Protein AF-A0A257L7M9-F1 (afdb_monomer_lite)

Radius of gyration: 22.01 Å; chains: 1; bounding box: 56×18×56 Å

pLDDT: mean 90.09, std 10.11, range [61.16, 98.56]

Foldseek 3Di:
DVVVVVVVVVVVVVVVVDPVDQDEAEAEFAACQPPQQVSQQVVVVVCVVPVPHDYHYHYDHNRCQLVDPCRAYPVRHHSHND

Secondary structure (DSSP, 8-state):
-HHHHHHHHHHHHHHTT----PPEEEEEEEEHHHHHHHHHHHHHHHHHH-TT-EEEEEEEEETTGGGSTT-B-TTS-B----

Structure (mmCIF, N/CA/C/O backbone):
data_AF-A0A257L7M9-F1
#
_entry.id   AF-A0A257L7M9-F1
#
loop_
_atom_site.group_PDB
_atom_site.id
_atom_site.type_symbol
_atom_site.label_atom_id
_atom_site.label_alt_id
_atom_site.label_comp_id
_atom_site.label_asym_id
_atom_site.label_entity_id
_atom_site.label_seq_id
_atom_site.pdbx_PDB_ins_code
_atom_site.Cartn_x
_atom_site.Cartn_y
_atom_site.Cartn_z
_atom_site.occupancy
_atom_site.B_iso_or_equiv
_atom_site.auth_seq_id
_atom_site.auth_comp_id
_atom_site.auth_asym_id
_atom_site.auth_atom_id
_atom_site.pdbx_PDB_model_num
ATOM 1 N N . MET A 1 1 ? 40.038 -6.297 -39.257 1.00 61.78 1 MET A N 1
ATOM 2 C CA . MET A 1 1 ? 39.747 -5.146 -38.365 1.00 61.78 1 MET A CA 1
ATOM 3 C C . MET A 1 1 ? 38.287 -4.692 -38.436 1.00 61.78 1 MET A C 1
ATOM 5 O O . MET A 1 1 ? 37.653 -4.655 -37.394 1.00 61.78 1 MET A O 1
ATOM 9 N N . ARG A 1 2 ? 37.698 -4.455 -39.620 1.00 75.62 2 ARG A N 1
ATOM 10 C CA . ARG A 1 2 ? 36.304 -3.965 -39.767 1.00 75.62 2 ARG A CA 1
ATOM 11 C C . ARG A 1 2 ? 35.217 -4.827 -39.099 1.00 75.62 2 ARG A C 1
ATOM 13 O O . ARG A 1 2 ? 34.395 -4.284 -38.376 1.00 75.62 2 ARG A O 1
ATOM 20 N N . ALA A 1 3 ? 35.262 -6.153 -39.256 1.00 80.31 3 ALA A N 1
ATOM 21 C CA . ALA A 1 3 ? 34.281 -7.051 -38.630 1.00 80.31 3 ALA A CA 1
ATOM 22 C C . ALA A 1 3 ? 34.347 -7.035 -37.091 1.00 80.31 3 ALA A C 1
ATOM 24 O O . ALA A 1 3 ? 33.322 -7.102 -36.424 1.00 80.31 3 ALA A O 1
ATOM 25 N N . ARG A 1 4 ? 35.552 -6.881 -36.524 1.00 82.25 4 ARG A N 1
ATOM 26 C CA . ARG A 1 4 ? 35.757 -6.855 -35.070 1.00 82.25 4 ARG A CA 1
ATOM 27 C C . ARG A 1 4 ? 35.138 -5.602 -34.457 1.00 82.25 4 ARG A C 1
ATOM 29 O O . ARG A 1 4 ? 34.414 -5.712 -33.481 1.00 82.25 4 ARG A O 1
ATOM 36 N N . HIS A 1 5 ? 35.351 -4.445 -35.084 1.00 85.19 5 HIS A N 1
ATOM 37 C CA . HIS A 1 5 ? 34.725 -3.192 -34.658 1.00 85.19 5 HIS A CA 1
ATOM 38 C C . HIS A 1 5 ? 33.202 -3.223 -34.819 1.00 85.19 5 HIS A C 1
ATOM 40 O O . HIS A 1 5 ? 32.504 -2.764 -33.928 1.00 85.19 5 HIS A O 1
ATOM 46 N N . PHE A 1 6 ? 32.687 -3.829 -35.894 1.00 91.75 6 PHE A N 1
ATOM 47 C CA . PHE A 1 6 ? 31.243 -3.962 -36.109 1.00 91.75 6 PHE A CA 1
ATOM 48 C C . PHE A 1 6 ? 30.569 -4.819 -35.027 1.00 91.75 6 PHE A C 1
ATOM 50 O O . PHE A 1 6 ? 29.543 -4.430 -34.477 1.00 91.75 6 PHE A O 1
ATOM 57 N N . ILE A 1 7 ? 31.187 -5.946 -34.660 1.00 93.25 7 ILE A N 1
ATOM 58 C CA . ILE A 1 7 ? 30.718 -6.798 -33.559 1.00 93.25 7 ILE A CA 1
ATOM 59 C C . ILE A 1 7 ?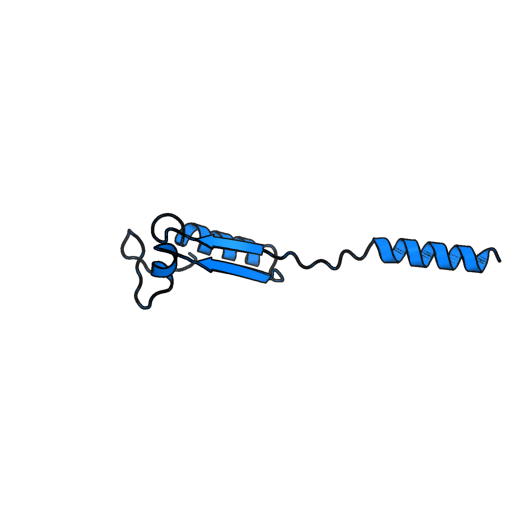 30.775 -6.038 -32.230 1.00 93.25 7 ILE A C 1
ATOM 61 O O . ILE A 1 7 ? 29.814 -6.070 -31.468 1.00 93.25 7 ILE A O 1
ATOM 65 N N . THR A 1 8 ? 31.865 -5.313 -31.956 1.00 91.75 8 THR A N 1
ATOM 66 C CA . THR A 1 8 ? 31.981 -4.507 -30.731 1.00 91.75 8 THR A CA 1
ATOM 67 C C . THR A 1 8 ? 30.896 -3.430 -30.651 1.00 91.75 8 THR A C 1
ATOM 69 O O . THR A 1 8 ? 30.283 -3.270 -29.600 1.00 91.75 8 THR A O 1
ATOM 72 N N . SER A 1 9 ? 30.609 -2.733 -31.753 1.00 90.19 9 SER A N 1
ATOM 73 C CA . SER A 1 9 ? 29.535 -1.737 -31.812 1.00 90.19 9 SER A CA 1
ATOM 74 C C . SER A 1 9 ? 28.151 -2.356 -31.604 1.00 90.19 9 SER A C 1
ATOM 76 O O . SER A 1 9 ? 27.337 -1.776 -30.892 1.00 90.19 9 SER A O 1
ATOM 78 N N . LEU A 1 10 ? 27.893 -3.541 -32.168 1.00 92.06 10 LEU A N 1
ATOM 79 C CA . LEU A 1 10 ? 26.619 -4.244 -32.001 1.00 92.06 10 LEU A CA 1
ATOM 80 C C . LEU A 1 10 ? 26.396 -4.691 -30.549 1.00 92.06 10 LEU A C 1
ATOM 82 O O . LEU A 1 10 ? 25.309 -4.506 -30.009 1.00 92.06 10 LEU A O 1
ATOM 86 N N . VAL A 1 11 ? 27.434 -5.230 -29.901 1.00 91.56 11 VAL A N 1
ATOM 87 C CA . VAL A 1 11 ? 27.374 -5.634 -28.486 1.00 91.56 11 VAL A CA 1
ATOM 88 C C . VAL A 1 11 ? 27.135 -4.423 -27.583 1.00 91.56 11 VAL A C 1
ATOM 90 O O . VAL A 1 11 ? 26.303 -4.489 -26.680 1.00 91.56 11 VAL A O 1
ATOM 93 N N . LEU A 1 12 ? 27.818 -3.304 -27.844 1.00 89.88 12 LEU A N 1
ATOM 94 C CA . LEU A 1 12 ? 27.649 -2.085 -27.054 1.00 89.88 12 LEU A CA 1
ATOM 95 C C . LEU A 1 12 ? 26.241 -1.490 -27.216 1.00 89.88 12 LEU A C 1
ATOM 97 O O . LEU A 1 12 ? 25.628 -1.104 -26.226 1.00 89.88 12 LEU A O 1
ATOM 101 N N . ALA A 1 13 ? 25.699 -1.478 -28.438 1.00 88.88 13 ALA A N 1
ATOM 102 C CA . ALA A 1 13 ? 24.338 -1.012 -28.699 1.00 88.88 13 ALA A CA 1
ATOM 103 C C . ALA A 1 13 ? 23.275 -1.893 -28.016 1.00 88.88 13 ALA A C 1
ATOM 105 O O . ALA A 1 13 ? 22.327 -1.368 -27.437 1.00 88.88 13 ALA A O 1
ATOM 106 N N . ALA A 1 14 ? 23.450 -3.220 -28.026 1.00 85.50 14 ALA A N 1
ATOM 107 C CA . ALA A 1 14 ? 22.544 -4.143 -27.341 1.00 85.50 14 ALA A CA 1
ATOM 108 C C . ALA A 1 14 ? 22.560 -3.943 -25.814 1.00 85.50 14 ALA A C 1
ATOM 110 O O . ALA A 1 14 ? 21.503 -3.943 -25.181 1.00 85.50 14 ALA A O 1
ATOM 111 N N . ALA A 1 15 ? 23.735 -3.695 -25.225 1.00 81.88 15 ALA A N 1
ATOM 112 C CA . ALA A 1 15 ? 23.876 -3.463 -23.787 1.00 81.88 15 ALA A CA 1
ATOM 113 C C . ALA A 1 15 ? 23.123 -2.210 -23.293 1.00 81.88 15 ALA A C 1
ATOM 115 O O . ALA A 1 15 ? 22.648 -2.196 -22.161 1.00 81.88 15 ALA A O 1
ATOM 116 N N . CYS A 1 16 ? 22.948 -1.185 -24.136 1.00 76.94 16 CYS A N 1
ATOM 117 C CA . CYS A 1 16 ? 22.205 0.030 -23.782 1.00 76.94 16 CYS A CA 1
ATOM 118 C C . CYS A 1 16 ? 20.677 -0.154 -23.701 1.00 76.94 16 CYS A C 1
ATOM 120 O O . CYS A 1 16 ? 19.993 0.747 -23.224 1.00 76.94 16 CYS A O 1
ATOM 122 N N . THR A 1 17 ? 20.128 -1.283 -24.163 1.00 72.38 17 THR A N 1
ATOM 123 C CA . THR A 1 17 ? 18.668 -1.528 -24.175 1.00 72.38 17 THR A CA 1
ATOM 124 C C . THR A 1 17 ? 18.151 -2.266 -22.939 1.00 72.38 17 THR A C 1
ATOM 126 O O . THR A 1 17 ? 16.948 -2.284 -22.686 1.00 72.38 17 THR A O 1
ATOM 129 N N . ALA A 1 18 ? 19.044 -2.842 -22.132 1.00 64.25 18 ALA A N 1
ATOM 130 C CA . ALA A 1 18 ? 18.684 -3.577 -20.927 1.00 64.25 18 ALA A CA 1
ATOM 131 C C . ALA A 1 18 ? 18.603 -2.636 -19.712 1.00 64.25 18 ALA A C 1
ATOM 133 O O . ALA A 1 18 ? 19.520 -2.570 -18.893 1.00 64.25 18 ALA A O 1
ATOM 134 N N . ALA A 1 19 ? 17.493 -1.912 -19.568 1.00 64.62 19 A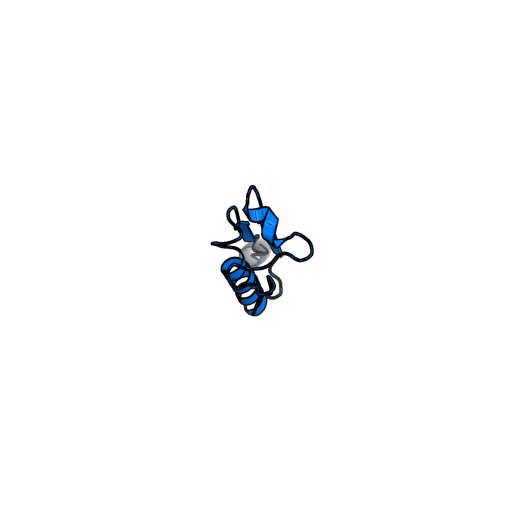LA A N 1
ATOM 135 C CA . ALA A 1 19 ? 17.168 -1.233 -18.316 1.00 64.62 19 ALA A CA 1
ATOM 136 C C . ALA A 1 19 ? 16.620 -2.260 -17.304 1.00 64.62 19 ALA A C 1
ATOM 138 O O . ALA A 1 19 ? 15.417 -2.425 -17.152 1.00 64.62 19 ALA A O 1
ATOM 139 N N . LEU A 1 20 ? 17.514 -2.985 -16.623 1.00 64.56 20 LEU A N 1
ATOM 140 C CA . LEU A 1 20 ? 17.173 -3.964 -15.573 1.00 64.56 20 LEU A CA 1
ATOM 141 C C . LEU A 1 20 ? 16.953 -3.316 -14.192 1.00 64.56 20 LEU A C 1
ATOM 143 O O . LEU A 1 20 ? 17.248 -3.917 -13.158 1.00 64.56 20 LEU A O 1
ATOM 147 N N . ALA A 1 21 ? 16.484 -2.071 -14.146 1.00 68.12 21 ALA A N 1
ATOM 148 C CA . ALA A 1 21 ? 16.179 -1.420 -12.881 1.00 68.12 21 ALA A CA 1
ATOM 149 C C . ALA A 1 21 ? 14.764 -1.818 -12.456 1.00 68.12 21 ALA A C 1
ATOM 151 O O . ALA A 1 21 ? 13.788 -1.355 -13.032 1.00 68.12 21 ALA A O 1
ATOM 152 N N . GLN A 1 22 ? 14.655 -2.695 -11.459 1.00 69.94 22 GLN A N 1
ATOM 153 C CA . GLN A 1 22 ? 13.382 -2.885 -10.776 1.00 69.94 22 GLN A CA 1
ATOM 154 C C . GLN A 1 22 ? 13.074 -1.611 -9.986 1.00 69.94 22 GLN A C 1
ATOM 156 O O . GLN A 1 22 ? 13.875 -1.217 -9.128 1.00 69.94 22 GLN A O 1
ATOM 161 N N . ASP A 1 23 ? 11.930 -0.992 -10.260 1.00 73.69 23 ASP A N 1
ATOM 162 C CA . ASP A 1 23 ? 11.510 0.210 -9.555 1.00 73.69 23 ASP A CA 1
ATOM 163 C C . ASP A 1 23 ? 11.376 -0.077 -8.054 1.00 73.69 23 ASP A C 1
ATOM 165 O O . ASP A 1 23 ? 10.745 -1.043 -7.613 1.00 73.69 23 ASP A O 1
ATOM 169 N N . LYS A 1 24 ? 12.041 0.760 -7.251 1.00 85.69 24 LYS A N 1
ATOM 170 C CA . LYS A 1 24 ? 11.949 0.735 -5.790 1.00 85.69 24 LYS A CA 1
ATOM 171 C C . LYS A 1 24 ? 10.936 1.778 -5.367 1.00 85.69 24 LYS A C 1
ATOM 173 O O . LYS A 1 24 ? 11.156 2.969 -5.572 1.00 85.69 24 LYS A O 1
ATOM 178 N N . VAL A 1 25 ? 9.860 1.332 -4.734 1.00 94.94 25 VAL A N 1
ATOM 179 C CA . VAL A 1 25 ? 8.746 2.204 -4.365 1.00 94.94 25 VAL A CA 1
ATOM 180 C C . VAL A 1 25 ? 8.631 2.248 -2.852 1.00 94.94 25 VAL A C 1
ATOM 182 O O . VAL A 1 25 ? 8.604 1.208 -2.193 1.00 94.94 25 VAL A O 1
ATOM 185 N N . VAL A 1 26 ? 8.561 3.457 -2.297 1.00 97.00 26 VAL A N 1
ATOM 186 C CA . VAL A 1 26 ? 8.367 3.669 -0.862 1.00 97.00 26 VAL A CA 1
ATOM 187 C C . VAL A 1 26 ? 7.093 4.468 -0.642 1.00 97.00 26 VAL A C 1
ATOM 189 O O . VAL A 1 26 ? 6.981 5.602 -1.102 1.00 97.00 26 VAL A O 1
ATOM 192 N N . TYR A 1 27 ? 6.149 3.882 0.089 1.00 98.00 27 TYR A N 1
ATOM 193 C CA . TYR A 1 27 ? 5.023 4.613 0.660 1.00 98.00 27 TYR A CA 1
ATOM 194 C C . TYR A 1 27 ? 5.352 4.994 2.092 1.00 98.00 27 TYR A C 1
ATOM 196 O O . TYR A 1 27 ? 6.043 4.264 2.802 1.00 98.00 27 TYR A O 1
ATOM 204 N N . HIS A 1 28 ? 4.832 6.135 2.519 1.00 98.31 28 HIS A N 1
ATOM 205 C CA . HIS A 1 28 ? 5.102 6.668 3.836 1.00 98.31 28 HIS A CA 1
ATOM 206 C C . HIS A 1 28 ? 3.802 7.114 4.496 1.00 98.31 28 HIS A C 1
ATOM 208 O O . HIS A 1 28 ? 3.024 7.845 3.885 1.00 98.31 28 HIS A O 1
ATOM 214 N N . VAL A 1 29 ? 3.569 6.666 5.728 1.00 98.56 29 VAL A N 1
ATOM 215 C CA . VAL A 1 29 ? 2.360 6.974 6.498 1.00 98.56 29 VAL A CA 1
ATOM 216 C C . VAL A 1 29 ? 2.759 7.455 7.884 1.00 98.56 29 VAL A C 1
ATOM 218 O O . VAL A 1 29 ? 3.349 6.710 8.665 1.00 98.56 29 VAL A O 1
ATOM 221 N N . ASN A 1 30 ? 2.423 8.706 8.192 1.00 98.38 30 ASN A N 1
ATOM 222 C CA . ASN A 1 30 ? 2.636 9.288 9.520 1.00 98.38 30 ASN A CA 1
ATOM 223 C C . ASN A 1 30 ? 1.337 9.568 10.290 1.00 98.38 30 ASN A C 1
ATOM 225 O O . ASN A 1 30 ? 1.394 9.835 11.487 1.00 98.38 30 ASN A O 1
ATOM 229 N N . ASP A 1 31 ? 0.187 9.476 9.620 1.00 97.75 31 ASP A N 1
ATOM 230 C CA . ASP A 1 31 ? -1.145 9.605 10.208 1.00 97.75 31 ASP A CA 1
ATOM 231 C C . ASP A 1 31 ? -2.056 8.491 9.676 1.00 97.75 31 ASP A C 1
ATOM 233 O O . ASP A 1 31 ? -2.465 8.499 8.510 1.00 97.75 31 ASP A O 1
ATOM 237 N N . ALA A 1 32 ? -2.373 7.519 10.536 1.00 96.62 32 ALA A N 1
ATOM 238 C CA . ALA A 1 32 ? -3.211 6.384 10.176 1.00 96.62 32 ALA A CA 1
ATOM 239 C C . ALA A 1 32 ? -4.610 6.823 9.732 1.00 96.62 32 ALA A C 1
ATOM 241 O O . ALA A 1 32 ? -5.096 6.376 8.689 1.00 96.62 32 ALA A O 1
ATOM 242 N N . GLN A 1 33 ? -5.245 7.728 10.484 1.00 94.94 33 GLN A N 1
ATOM 243 C CA . GLN A 1 33 ? -6.632 8.092 10.225 1.00 94.94 33 GLN A CA 1
ATOM 244 C C . GLN A 1 33 ? -6.782 8.787 8.880 1.00 94.94 33 GLN A C 1
ATOM 246 O O . GLN A 1 33 ? -7.733 8.482 8.161 1.00 94.94 33 GLN A O 1
ATOM 251 N N . GLY A 1 34 ? -5.879 9.704 8.530 1.00 95.81 34 GLY A N 1
ATOM 252 C CA . GLY A 1 34 ? -5.915 10.455 7.278 1.00 95.81 34 GLY A CA 1
ATOM 253 C C . GLY A 1 34 ? -5.459 9.666 6.052 1.00 95.81 34 GLY A C 1
ATOM 254 O O . GLY A 1 34 ? -6.020 9.865 4.974 1.00 95.81 34 GLY A O 1
ATOM 255 N N . GLN A 1 35 ? -4.466 8.781 6.197 1.00 97.38 35 GLN A N 1
ATOM 256 C CA . GLN A 1 35 ? -3.686 8.291 5.052 1.00 97.38 35 GLN A CA 1
ATOM 257 C C . GLN A 1 35 ? -3.791 6.782 4.816 1.00 97.38 35 GLN A C 1
ATOM 259 O O . GLN A 1 35 ? -3.740 6.359 3.661 1.00 97.38 35 GLN A O 1
ATOM 264 N N . ALA A 1 36 ? -3.950 5.963 5.862 1.00 96.69 36 ALA A N 1
ATOM 265 C CA . ALA A 1 36 ? -3.720 4.517 5.765 1.00 96.69 36 ALA A CA 1
ATOM 266 C C . ALA A 1 36 ? -4.581 3.832 4.692 1.00 96.69 36 ALA A C 1
ATOM 268 O O . ALA A 1 36 ? -4.045 3.128 3.840 1.00 96.69 36 ALA A O 1
ATOM 269 N N . LEU A 1 37 ? -5.894 4.089 4.663 1.00 95.94 37 LEU A N 1
ATOM 270 C CA . LEU A 1 37 ? -6.792 3.480 3.671 1.00 95.94 37 LEU A CA 1
ATOM 271 C C . LEU A 1 37 ? -6.425 3.860 2.231 1.00 95.94 37 LEU A C 1
ATOM 273 O O . LEU A 1 37 ? -6.394 3.006 1.345 1.00 95.94 37 LEU A O 1
ATOM 277 N N . ALA A 1 38 ? -6.122 5.138 1.991 1.00 96.19 38 ALA A N 1
ATOM 278 C CA . ALA A 1 38 ? -5.721 5.601 0.669 1.00 96.19 38 ALA A CA 1
ATOM 279 C C . ALA A 1 38 ? -4.384 4.975 0.250 1.00 96.19 38 ALA A C 1
ATOM 281 O O . ALA A 1 38 ? -4.249 4.541 -0.892 1.00 96.19 38 ALA A O 1
ATOM 282 N N . THR A 1 39 ? -3.429 4.869 1.176 1.00 97.50 39 THR A N 1
ATOM 283 C CA . THR A 1 39 ? -2.143 4.207 0.939 1.00 97.50 39 THR A CA 1
ATOM 284 C C . THR A 1 39 ? -2.323 2.731 0.599 1.00 97.50 39 THR A C 1
ATOM 286 O O . THR A 1 39 ? -1.792 2.287 -0.414 1.00 97.50 39 THR A O 1
ATOM 289 N N . LEU A 1 40 ? -3.115 1.979 1.371 1.00 96.75 40 LEU A N 1
ATOM 290 C CA . LEU A 1 40 ? -3.386 0.560 1.106 1.00 96.75 40 LEU A CA 1
ATOM 291 C C . LEU A 1 40 ? -4.049 0.347 -0.262 1.00 96.75 40 LEU A C 1
ATOM 293 O O . LEU A 1 40 ? -3.652 -0.544 -1.015 1.00 96.75 40 LEU A O 1
ATOM 297 N N . ARG A 1 41 ? -5.024 1.191 -0.623 1.00 97.00 41 ARG A N 1
ATOM 298 C CA . ARG A 1 41 ? -5.638 1.176 -1.958 1.00 97.00 41 ARG A CA 1
ATOM 299 C C . ARG A 1 41 ? -4.607 1.453 -3.052 1.00 97.00 41 ARG A C 1
ATOM 301 O O . ARG A 1 41 ? -4.567 0.736 -4.043 1.00 97.00 41 ARG A O 1
ATOM 308 N N . ASN A 1 42 ? -3.759 2.461 -2.871 1.00 97.12 42 ASN A N 1
ATOM 309 C CA . ASN A 1 42 ? -2.760 2.832 -3.868 1.00 97.12 42 ASN A CA 1
ATOM 310 C C . ASN A 1 42 ? -1.688 1.748 -4.047 1.00 97.12 42 ASN A C 1
ATOM 312 O O . ASN A 1 42 ? -1.291 1.494 -5.178 1.00 97.12 42 ASN A O 1
ATOM 316 N N . ILE A 1 43 ? -1.259 1.090 -2.964 1.00 96.81 43 ILE A N 1
ATOM 317 C CA . ILE A 1 43 ? -0.341 -0.057 -3.022 1.00 96.81 43 ILE A CA 1
ATOM 318 C C . ILE A 1 43 ? -0.953 -1.181 -3.857 1.00 96.81 43 ILE A C 1
ATOM 320 O O . ILE A 1 43 ? -0.272 -1.732 -4.716 1.00 96.81 43 ILE A O 1
ATOM 324 N N . ARG A 1 44 ? -2.238 -1.497 -3.654 1.00 96.31 44 ARG A N 1
ATOM 325 C CA . ARG A 1 44 ? -2.906 -2.514 -4.473 1.00 96.31 44 ARG A CA 1
ATOM 326 C C . ARG A 1 44 ? -2.976 -2.113 -5.938 1.00 96.31 44 ARG A C 1
ATOM 328 O O . ARG A 1 44 ? -2.523 -2.876 -6.773 1.00 96.31 44 ARG A O 1
ATOM 335 N N . ASN A 1 45 ? -3.440 -0.901 -6.235 1.00 96.62 45 ASN A N 1
ATOM 336 C CA . ASN A 1 45 ? -3.511 -0.408 -7.612 1.00 96.62 45 ASN A CA 1
ATOM 337 C C . ASN A 1 45 ? -2.137 -0.453 -8.310 1.00 96.62 45 ASN A C 1
ATOM 339 O O . ASN A 1 45 ? -2.053 -0.720 -9.508 1.00 96.62 45 ASN A O 1
ATOM 343 N N . HIS A 1 46 ? -1.061 -0.192 -7.560 1.00 95.69 46 HIS A N 1
ATOM 344 C CA . HIS A 1 46 ? 0.307 -0.325 -8.049 1.00 95.69 46 HIS A CA 1
ATOM 345 C C . HIS A 1 46 ? 0.623 -1.780 -8.406 1.00 95.69 46 HIS A C 1
ATOM 347 O O . HIS A 1 46 ? 1.039 -2.040 -9.527 1.00 95.69 46 HIS A O 1
ATOM 353 N N . LEU A 1 47 ? 0.375 -2.722 -7.493 1.00 94.69 47 LEU A N 1
ATOM 354 C CA . LEU A 1 47 ? 0.619 -4.151 -7.716 1.00 94.69 47 LEU A CA 1
ATOM 355 C C . LEU A 1 47 ? -0.281 -4.755 -8.805 1.00 94.69 47 LEU A C 1
ATOM 357 O O . LEU A 1 47 ? 0.137 -5.683 -9.487 1.00 94.69 47 LEU A O 1
ATOM 361 N N . ASP A 1 48 ? -1.484 -4.219 -9.008 1.00 96.25 48 ASP A N 1
ATOM 362 C CA . ASP A 1 48 ? -2.367 -4.622 -10.108 1.00 96.25 48 ASP A CA 1
ATOM 363 C C . ASP A 1 48 ? -1.8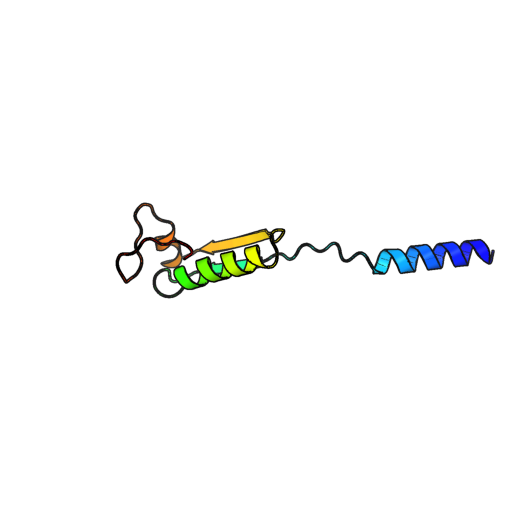00 -4.190 -11.474 1.00 96.25 48 ASP A C 1
ATOM 365 O O . ASP A 1 48 ? -2.006 -4.867 -12.480 1.00 96.25 48 ASP A O 1
ATOM 369 N N . THR A 1 49 ? -1.073 -3.067 -11.512 1.00 95.38 49 THR A N 1
ATOM 370 C CA . THR A 1 49 ? -0.442 -2.529 -12.730 1.00 95.38 49 THR A CA 1
ATOM 371 C C . THR A 1 49 ? 0.926 -3.160 -12.989 1.00 95.38 49 THR A C 1
ATOM 373 O O . THR A 1 49 ? 1.235 -3.530 -14.120 1.00 95.38 49 THR A O 1
ATOM 376 N N . ASP A 1 50 ? 1.739 -3.295 -11.943 1.00 93.75 50 ASP A N 1
ATOM 377 C CA . ASP A 1 50 ? 3.031 -3.972 -11.957 1.00 93.75 50 ASP A CA 1
ATOM 378 C C . ASP A 1 50 ? 3.096 -4.996 -10.809 1.00 93.75 50 ASP A C 1
ATOM 380 O O . ASP A 1 50 ? 3.528 -4.673 -9.695 1.00 93.75 50 ASP A O 1
ATOM 384 N N . PRO A 1 51 ? 2.732 -6.262 -11.082 1.00 92.75 51 PRO A N 1
ATOM 385 C CA . PRO A 1 51 ? 2.808 -7.338 -10.095 1.00 92.75 51 PRO A CA 1
ATOM 386 C C . PRO A 1 51 ? 4.233 -7.666 -9.639 1.00 92.75 51 PRO A C 1
ATOM 388 O O . PRO A 1 51 ? 4.419 -8.412 -8.678 1.00 92.75 51 PRO A O 1
ATOM 391 N N . THR A 1 52 ? 5.251 -7.161 -10.340 1.00 91.31 52 THR A N 1
ATOM 392 C CA . THR A 1 52 ? 6.658 -7.399 -10.011 1.00 91.31 52 THR A CA 1
ATOM 393 C C . THR A 1 52 ? 7.246 -6.312 -9.113 1.00 91.31 52 THR A C 1
ATOM 395 O O . THR A 1 52 ? 8.364 -6.486 -8.618 1.00 91.31 52 THR A O 1
ATOM 398 N N . ALA A 1 53 ? 6.515 -5.222 -8.852 1.00 92.81 53 ALA A N 1
ATOM 399 C CA . ALA A 1 53 ? 6.984 -4.107 -8.040 1.00 92.81 53 ALA A CA 1
ATOM 400 C C . ALA A 1 53 ? 7.381 -4.551 -6.620 1.00 92.81 53 ALA A C 1
ATOM 402 O O . ALA A 1 53 ? 6.688 -5.318 -5.949 1.00 92.81 53 ALA A O 1
ATOM 403 N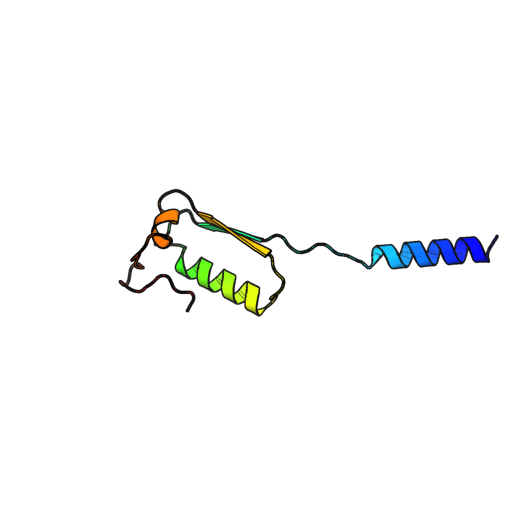 N . LYS A 1 54 ? 8.507 -4.023 -6.125 1.00 93.00 54 LYS A N 1
ATOM 404 C CA . LYS A 1 54 ? 8.918 -4.171 -4.720 1.00 93.00 54 LYS A CA 1
ATOM 405 C C . LYS A 1 54 ? 8.567 -2.897 -3.973 1.00 93.00 54 LYS A C 1
ATOM 407 O O . LYS A 1 54 ? 9.215 -1.864 -4.147 1.00 93.00 54 LYS A O 1
ATOM 412 N N . ILE A 1 55 ? 7.545 -3.001 -3.131 1.00 95.94 55 ILE A N 1
ATOM 413 C CA . ILE A 1 55 ? 7.006 -1.878 -2.373 1.00 95.94 55 ILE A CA 1
ATOM 414 C C . ILE A 1 55 ? 7.404 -2.004 -0.903 1.00 95.94 55 ILE A C 1
ATOM 416 O O . ILE A 1 55 ? 7.140 -3.021 -0.263 1.00 95.94 55 ILE A O 1
ATOM 420 N N . THR A 1 56 ? 7.986 -0.938 -0.359 1.00 97.44 56 THR A N 1
ATOM 421 C CA . THR A 1 56 ? 8.228 -0.779 1.078 1.00 97.44 56 THR A CA 1
ATOM 422 C C . THR A 1 56 ? 7.246 0.242 1.639 1.00 97.44 56 THR A C 1
ATOM 424 O O . THR A 1 56 ? 7.165 1.367 1.151 1.00 97.44 56 THR A O 1
ATOM 427 N N . LEU A 1 57 ? 6.519 -0.123 2.691 1.00 97.56 57 LEU A N 1
ATOM 428 C CA . LEU A 1 57 ? 5.674 0.801 3.441 1.00 97.56 57 LEU A 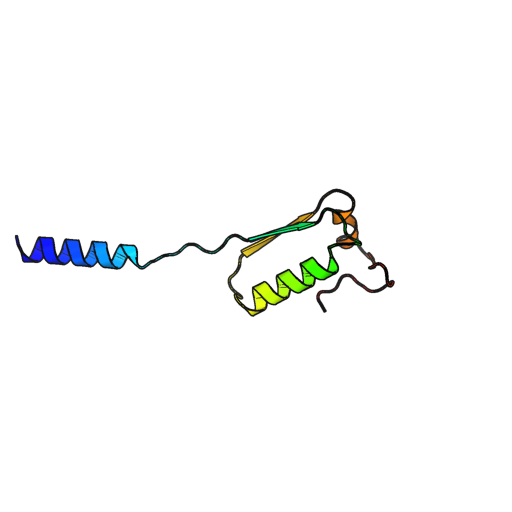CA 1
ATOM 429 C C . LEU A 1 57 ? 6.380 1.186 4.742 1.00 97.56 57 LEU A C 1
ATOM 431 O O . LEU A 1 57 ? 6.678 0.324 5.564 1.00 97.56 57 LEU A O 1
ATOM 435 N N . VAL A 1 58 ? 6.652 2.476 4.917 1.00 98.38 58 VAL A N 1
ATOM 436 C CA . VAL A 1 58 ? 7.257 3.031 6.130 1.00 98.38 58 VAL A CA 1
ATOM 437 C C . VAL A 1 58 ? 6.179 3.730 6.943 1.00 98.38 58 VAL A C 1
ATOM 439 O O . VAL A 1 58 ? 5.517 4.649 6.461 1.00 98.38 58 VAL A O 1
ATOM 442 N N . THR A 1 59 ? 6.019 3.303 8.190 1.00 98.44 59 THR A N 1
ATOM 443 C CA . THR A 1 59 ? 5.067 3.885 9.138 1.00 98.44 59 THR A CA 1
ATOM 444 C C . THR A 1 59 ? 5.798 4.465 10.334 1.00 98.44 59 THR A C 1
ATOM 446 O O . THR A 1 59 ? 6.701 3.821 10.870 1.00 98.44 59 THR A O 1
ATOM 449 N N . HIS A 1 60 ? 5.388 5.642 10.798 1.00 98.19 60 HIS A N 1
ATOM 450 C CA . HIS A 1 60 ? 5.896 6.212 12.045 1.00 98.19 60 HIS A CA 1
ATOM 451 C C . HIS A 1 60 ? 4.845 7.089 12.737 1.00 98.19 60 HIS A C 1
ATOM 453 O O . HIS A 1 60 ? 3.862 7.485 12.114 1.00 98.19 60 HIS A O 1
ATOM 459 N N . ALA A 1 61 ? 5.078 7.460 14.001 1.00 98.12 61 ALA A N 1
ATOM 460 C CA . ALA A 1 61 ? 4.130 8.232 14.817 1.00 98.12 61 ALA A CA 1
ATOM 461 C C . ALA A 1 61 ? 2.728 7.575 14.833 1.00 98.12 61 ALA A C 1
ATOM 463 O O . ALA A 1 61 ? 2.643 6.351 14.908 1.00 98.12 61 ALA A O 1
ATOM 464 N N . GLN A 1 62 ? 1.643 8.349 14.719 1.00 97.44 62 GLN A N 1
ATOM 465 C CA . GLN A 1 62 ? 0.269 7.826 14.631 1.00 97.44 62 GLN A CA 1
ATOM 466 C C . GLN A 1 62 ? 0.037 6.960 13.384 1.00 97.44 62 GLN A C 1
ATOM 468 O O . GLN A 1 62 ? -0.958 6.252 13.275 1.00 97.44 62 GLN A O 1
ATOM 473 N N . GLY A 1 63 ? 0.952 6.993 12.414 1.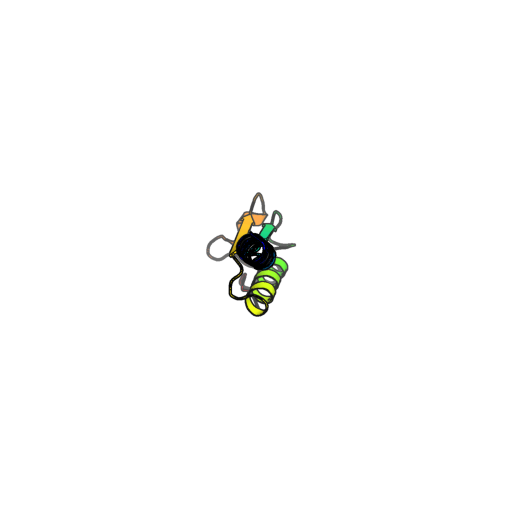00 97.38 63 GLY A N 1
ATOM 474 C CA . GLY A 1 63 ? 0.930 6.114 11.255 1.00 97.38 63 GLY A CA 1
ATOM 475 C C . GLY A 1 63 ? 1.154 4.640 11.587 1.00 97.38 63 GLY A C 1
ATOM 476 O O . GLY A 1 63 ? 0.873 3.807 10.739 1.00 97.38 63 GLY A O 1
ATOM 477 N N . VAL A 1 64 ? 1.635 4.289 12.784 1.00 97.38 64 VAL A N 1
ATOM 478 C CA . VAL A 1 64 ? 1.795 2.879 13.193 1.00 97.38 64 VAL A CA 1
ATOM 479 C C . VAL A 1 64 ? 0.456 2.261 13.620 1.00 97.38 64 VAL A C 1
ATOM 481 O O . VAL A 1 64 ? 0.284 1.048 13.527 1.00 97.38 64 VAL A O 1
ATOM 484 N N . ASP A 1 65 ? -0.523 3.078 14.018 1.00 96.31 65 ASP A N 1
ATOM 485 C CA . ASP A 1 65 ? -1.751 2.613 14.675 1.00 96.31 65 ASP A CA 1
ATOM 486 C C . ASP A 1 65 ? -2.584 1.657 13.809 1.00 96.31 65 ASP A C 1
ATOM 488 O O . ASP A 1 65 ? -3.198 0.732 14.334 1.00 96.31 65 ASP A O 1
ATOM 492 N N . PHE A 1 66 ? -2.582 1.822 12.481 1.00 96.00 66 PHE A N 1
ATOM 493 C CA . PHE A 1 66 ? -3.346 0.948 11.580 1.00 96.00 66 PHE A CA 1
ATOM 494 C C . PHE A 1 66 ? -2.735 -0.450 11.397 1.00 96.00 66 PHE A C 1
ATOM 496 O O . PHE A 1 66 ? -3.399 -1.332 10.856 1.00 96.00 66 PHE A O 1
ATOM 503 N N . LEU A 1 67 ? -1.484 -0.652 11.830 1.00 95.69 67 LEU A N 1
ATOM 504 C CA . LEU A 1 67 ? -0.809 -1.953 11.817 1.00 95.69 67 LEU A CA 1
ATOM 505 C C . LEU A 1 67 ? -1.066 -2.765 13.093 1.00 95.69 67 LEU A C 1
ATOM 507 O O . LEU A 1 67 ? -0.667 -3.927 13.167 1.00 95.69 67 LEU A O 1
ATOM 511 N N . MET A 1 68 ? -1.700 -2.165 14.102 1.00 95.06 68 MET A N 1
ATOM 512 C CA . MET A 1 68 ? -1.976 -2.828 15.372 1.00 95.06 68 MET A CA 1
ATOM 513 C C . MET A 1 68 ? -3.118 -3.840 15.237 1.00 95.06 68 MET A C 1
ATOM 515 O O . MET A 1 68 ? -4.063 -3.656 14.465 1.00 95.06 68 MET A O 1
ATOM 519 N N . GLU A 1 69 ? -3.059 -4.912 16.026 1.00 93.62 69 GLU A N 1
ATOM 520 C CA . GLU A 1 69 ? -4.125 -5.911 16.055 1.00 93.62 69 GLU A CA 1
ATOM 521 C C . GLU A 1 69 ? -5.460 -5.277 16.475 1.00 93.62 69 GLU A C 1
ATOM 523 O O . GLU A 1 69 ? -5.542 -4.525 17.447 1.00 93.62 69 GLU A O 1
ATOM 528 N N . GLY A 1 70 ? -6.518 -5.563 15.713 1.00 93.31 70 GLY A N 1
ATOM 529 C CA . GLY A 1 70 ? -7.850 -5.013 15.963 1.00 93.31 70 GLY A CA 1
ATOM 530 C C . GLY A 1 70 ? -8.011 -3.524 15.632 1.00 93.31 70 GLY A C 1
ATOM 531 O O . GLY A 1 70 ? -9.062 -2.961 15.945 1.00 93.31 70 GLY A O 1
ATOM 532 N N . ALA A 1 71 ? -7.020 -2.887 14.997 1.00 94.94 71 ALA A N 1
ATOM 533 C CA . ALA A 1 71 ? -7.115 -1.496 14.575 1.00 94.94 71 ALA A CA 1
ATOM 534 C C . ALA A 1 71 ? -8.302 -1.264 13.627 1.00 94.94 71 ALA A C 1
ATOM 536 O O . ALA A 1 71 ? -8.596 -2.069 12.737 1.00 94.94 71 ALA A O 1
ATOM 537 N N . LYS A 1 72 ? -8.973 -0.125 13.815 1.00 94.50 72 LYS A N 1
ATOM 538 C CA . LYS A 1 72 ? -10.133 0.285 13.023 1.00 94.50 72 LYS A CA 1
ATOM 539 C C . LYS A 1 72 ? -9.918 1.650 12.398 1.00 94.50 72 LYS A C 1
ATOM 541 O O . LYS A 1 72 ? -9.264 2.518 12.980 1.00 94.50 72 LYS A O 1
ATOM 546 N N . ASP A 1 73 ? -10.486 1.830 11.215 1.00 93.38 73 ASP A N 1
ATOM 547 C CA . ASP A 1 73 ? -10.565 3.128 10.573 1.00 93.38 73 ASP A CA 1
ATOM 548 C C . ASP A 1 73 ? -11.532 4.061 11.320 1.00 93.38 73 ASP A C 1
ATOM 550 O O . ASP A 1 73 ? -12.235 3.679 12.261 1.00 93.38 73 ASP A O 1
ATOM 554 N N . ARG A 1 74 ? -11.588 5.314 10.867 1.00 90.06 74 ARG A N 1
ATOM 555 C CA . ARG A 1 74 ? -12.470 6.350 11.427 1.00 90.06 74 ARG A CA 1
ATOM 556 C C . ARG A 1 74 ? -13.967 5.994 11.396 1.00 90.06 74 ARG A C 1
ATOM 558 O O . ARG A 1 74 ? -14.746 6.609 12.114 1.00 90.06 74 ARG A O 1
ATOM 565 N N . ASN A 1 75 ? -14.368 5.032 10.565 1.00 91.31 75 ASN A N 1
ATOM 566 C CA . ASN A 1 75 ? -15.743 4.565 10.408 1.00 91.31 75 ASN A CA 1
ATOM 567 C C . ASN A 1 75 ? -16.005 3.261 11.188 1.00 91.31 75 ASN A C 1
ATOM 569 O O . ASN A 1 75 ? -17.093 2.696 11.094 1.00 91.31 75 ASN A O 1
ATOM 573 N N . GLY A 1 76 ? -15.021 2.760 11.943 1.00 92.12 76 GLY A N 1
ATOM 574 C CA . GLY A 1 76 ? -15.105 1.488 12.658 1.00 92.12 76 GLY A CA 1
ATOM 575 C C . GLY A 1 76 ? -14.881 0.250 11.780 1.00 92.12 76 GLY A C 1
ATOM 576 O O . GLY A 1 76 ? -15.053 -0.870 12.273 1.00 92.12 76 GLY A O 1
ATOM 577 N N . GLY A 1 77 ? -14.506 0.432 10.512 1.00 91.62 77 GLY A N 1
ATOM 578 C CA . GLY A 1 77 ? -14.141 -0.629 9.579 1.00 91.62 77 GLY A CA 1
ATOM 579 C C . GLY A 1 77 ? -12.713 -1.128 9.799 1.00 91.62 77 GLY A C 1
ATOM 580 O O . GLY A 1 77 ? -11.902 -0.471 10.447 1.00 91.62 77 GLY A O 1
ATOM 581 N N . ALA A 1 78 ? -12.392 -2.307 9.270 1.00 91.62 78 ALA A N 1
ATOM 582 C CA . ALA A 1 78 ? -11.021 -2.811 9.288 1.00 91.62 78 ALA A CA 1
ATOM 583 C C . ALA A 1 78 ? -10.143 -2.045 8.285 1.00 91.62 78 ALA A C 1
ATOM 585 O O . ALA A 1 78 ? -10.610 -1.666 7.209 1.00 91.62 78 ALA A O 1
ATOM 586 N N . TYR A 1 79 ? -8.852 -1.890 8.594 1.00 91.19 79 TYR A N 1
ATOM 587 C CA . TYR A 1 79 ? -7.861 -1.436 7.617 1.00 91.19 79 TYR A CA 1
ATOM 588 C C . TYR A 1 79 ? -7.588 -2.538 6.595 1.00 91.19 79 TYR A C 1
ATOM 590 O O . TYR A 1 79 ? -6.633 -3.304 6.697 1.00 91.19 79 TYR A O 1
ATOM 598 N N . ALA A 1 80 ? -8.465 -2.622 5.604 1.00 81.00 80 ALA A N 1
ATOM 599 C CA . ALA A 1 80 ? -8.320 -3.501 4.464 1.00 81.00 80 ALA A CA 1
ATOM 600 C C . ALA A 1 80 ? -8.182 -2.665 3.199 1.00 81.00 80 ALA A C 1
ATOM 602 O O . ALA A 1 80 ? -8.853 -1.647 3.010 1.00 81.00 80 ALA A O 1
ATOM 603 N N . ALA A 1 81 ? -7.320 -3.131 2.305 1.00 65.75 81 ALA A N 1
ATOM 604 C CA . ALA A 1 81 ? -7.337 -2.657 0.943 1.00 65.75 81 ALA A CA 1
ATOM 605 C C . ALA A 1 81 ? -8.691 -3.118 0.337 1.00 65.75 81 ALA A C 1
ATOM 607 O O . ALA A 1 81 ? -8.869 -4.308 0.091 1.00 65.75 81 ALA A O 1
ATOM 608 N N . THR A 1 82 ? -9.641 -2.189 0.141 1.00 61.16 82 THR A N 1
ATOM 609 C CA . THR A 1 82 ? -10.939 -2.404 -0.549 1.00 61.16 82 THR A CA 1
ATOM 610 C C . THR A 1 82 ? -10.861 -2.161 -2.035 1.00 61.16 82 THR A C 1
ATOM 612 O O . THR A 1 82 ? -10.156 -1.211 -2.442 1.00 61.16 82 THR A O 1
#

Sequence (82 aa):
MRARHFITSLVLAAACTAALAQDKVVYHVNDAQGQALATLRNIRNHLDTDPTAKITLVTHAQGVDFLMEGAKDRNGGAYAAT